Protein AF-A0A8S0H411-F1 (afdb_monomer)

Structure (mmCIF, N/CA/C/O backbone):
data_AF-A0A8S0H411-F1
#
_entry.id   AF-A0A8S0H411-F1
#
loop_
_atom_site.group_PDB
_atom_site.id
_atom_site.type_symbol
_atom_site.label_atom_id
_atom_site.label_alt_id
_atom_site.label_comp_id
_atom_site.label_asym_id
_atom_site.label_entity_id
_atom_site.label_seq_id
_atom_site.pdbx_PDB_ins_code
_atom_site.Cartn_x
_atom_site.Cartn_y
_atom_site.Cartn_z
_atom_site.occupancy
_atom_site.B_iso_or_equiv
_atom_site.auth_seq_id
_atom_site.auth_comp_id
_atom_site.auth_a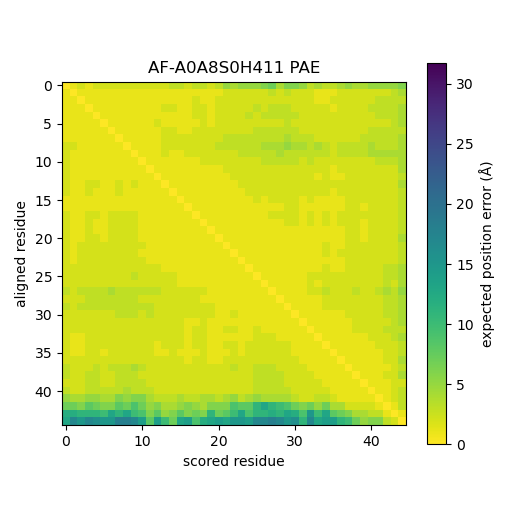sym_id
_atom_site.auth_atom_id
_atom_site.pdbx_PDB_model_num
ATOM 1 N N . MET A 1 1 ? 0.845 6.136 8.762 1.00 95.12 1 MET A N 1
ATOM 2 C CA . MET A 1 1 ? -0.379 6.908 8.448 1.00 95.12 1 MET A CA 1
ATOM 3 C C . MET A 1 1 ? -1.546 5.987 8.133 1.00 95.12 1 MET A C 1
ATOM 5 O O . MET A 1 1 ? -2.491 6.004 8.903 1.00 95.12 1 MET A O 1
ATOM 9 N N . ILE A 1 2 ? -1.454 5.135 7.101 1.00 97.31 2 ILE A N 1
ATOM 10 C CA . ILE A 1 2 ? -2.551 4.228 6.704 1.00 97.31 2 ILE A CA 1
ATOM 11 C C . ILE A 1 2 ? -3.058 3.369 7.879 1.00 97.31 2 ILE A C 1
ATOM 13 O O . ILE A 1 2 ? -4.230 3.460 8.219 1.00 97.31 2 ILE A O 1
ATOM 17 N N . LYS A 1 3 ? -2.174 2.628 8.570 1.00 97.31 3 LYS A N 1
ATOM 18 C CA . LYS A 1 3 ? -2.559 1.787 9.725 1.00 97.31 3 LYS A CA 1
ATOM 19 C C . LYS A 1 3 ? -3.309 2.564 10.819 1.00 97.31 3 LYS A C 1
ATOM 21 O O . LYS A 1 3 ? -4.335 2.102 11.294 1.00 97.31 3 LYS A O 1
ATOM 26 N N . PHE A 1 4 ? -2.839 3.757 11.192 1.00 98.44 4 PHE A N 1
ATOM 27 C CA . PHE A 1 4 ? -3.516 4.576 12.207 1.00 98.44 4 PHE A CA 1
ATOM 28 C C . PHE A 1 4 ? -4.858 5.129 11.717 1.00 98.44 4 PHE A C 1
ATOM 30 O O . PH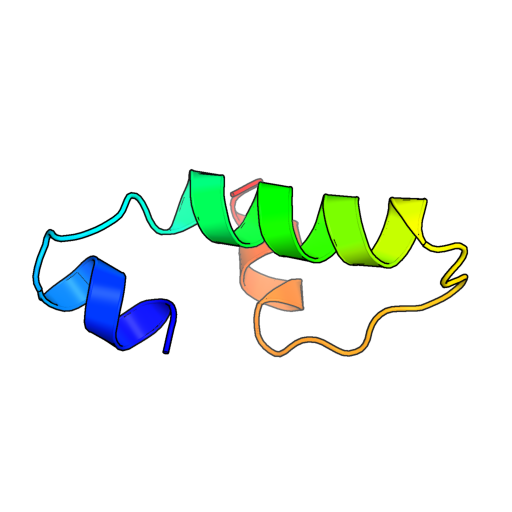E A 1 4 ? -5.815 5.150 12.480 1.00 98.44 4 PHE A O 1
ATOM 37 N N . GLY A 1 5 ? -4.953 5.536 10.446 1.00 98.38 5 GLY A N 1
ATOM 38 C CA . GLY A 1 5 ? -6.220 5.972 9.855 1.00 98.38 5 GLY A CA 1
ATOM 39 C C . GLY A 1 5 ? -7.260 4.851 9.825 1.00 98.38 5 GLY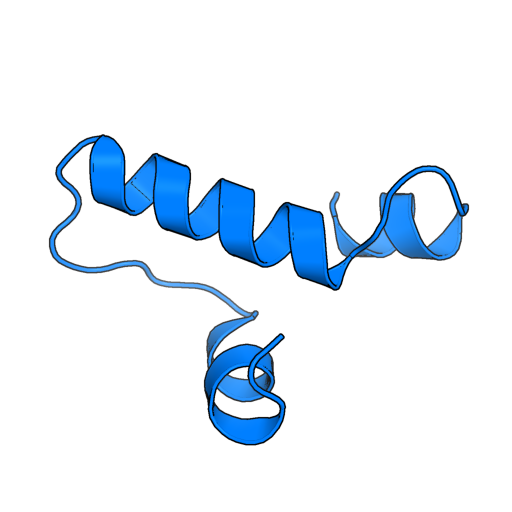 A C 1
ATOM 40 O O . GLY A 1 5 ? -8.426 5.090 10.129 1.00 98.38 5 GLY A O 1
ATOM 41 N N . ALA A 1 6 ? 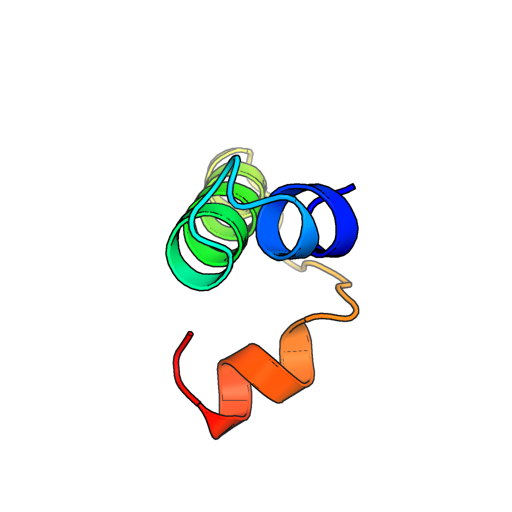-6.827 3.627 9.519 1.00 98.00 6 ALA A N 1
ATOM 42 C CA . ALA A 1 6 ? -7.676 2.443 9.562 1.00 98.00 6 ALA A CA 1
ATOM 43 C C . ALA A 1 6 ? -8.103 2.092 10.995 1.00 98.00 6 ALA A C 1
ATOM 45 O O . ALA A 1 6 ? -9.285 1.880 11.248 1.00 98.00 6 ALA A O 1
ATOM 46 N N . GLN A 1 7 ? -7.170 2.107 11.955 1.00 98.38 7 GLN A N 1
ATOM 47 C CA . GLN A 1 7 ? -7.471 1.879 13.376 1.00 98.38 7 GLN A CA 1
ATOM 48 C C . GLN A 1 7 ? -8.453 2.910 13.947 1.00 98.38 7 GLN A C 1
ATOM 50 O O . GLN A 1 7 ? -9.288 2.565 14.776 1.00 98.38 7 GLN A O 1
ATOM 55 N N . ALA A 1 8 ? -8.381 4.160 13.486 1.00 98.31 8 ALA A N 1
ATOM 56 C CA . ALA A 1 8 ? -9.324 5.214 13.850 1.00 98.31 8 ALA A CA 1
ATOM 57 C C . ALA A 1 8 ? -10.680 5.109 13.121 1.00 98.31 8 ALA A C 1
ATOM 59 O O . ALA A 1 8 ? -11.550 5.948 13.341 1.00 98.31 8 ALA A O 1
ATOM 60 N N . GLY A 1 9 ? -10.862 4.129 12.226 1.00 98.00 9 GLY A N 1
ATOM 61 C CA . GLY A 1 9 ? -12.074 3.959 11.419 1.00 98.00 9 GLY A CA 1
ATOM 62 C C . GLY A 1 9 ? -12.288 5.047 10.362 1.00 98.00 9 GLY A C 1
ATOM 63 O O . GLY A 1 9 ? -13.369 5.141 9.788 1.00 98.00 9 GLY A O 1
ATOM 64 N N . ALA A 1 10 ? -11.280 5.882 10.101 1.00 98.50 10 ALA A N 1
ATOM 65 C CA . ALA A 1 10 ? -11.389 7.012 9.182 1.00 98.50 10 ALA A CA 1
ATOM 66 C C . ALA A 1 10 ? -11.263 6.595 7.708 1.00 98.5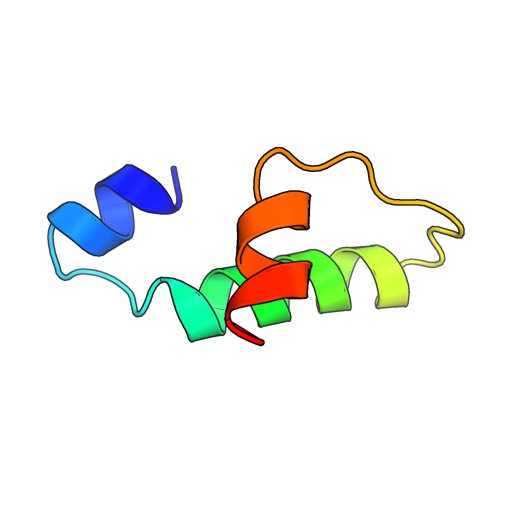0 10 ALA A C 1
ATOM 68 O O . ALA A 1 10 ? -11.721 7.316 6.823 1.00 98.50 10 ALA A O 1
ATOM 69 N N . ILE A 1 11 ? -10.620 5.456 7.438 1.00 98.31 11 ILE A N 1
ATOM 70 C CA . ILE A 1 11 ? -10.389 4.927 6.090 1.00 98.31 11 ILE A CA 1
ATOM 71 C C . ILE A 1 11 ? -10.496 3.401 6.062 1.00 98.31 11 ILE A C 1
ATOM 73 O O . ILE A 1 11 ? -10.231 2.726 7.055 1.00 98.31 11 ILE A O 1
ATOM 77 N N . ASP A 1 12 ? -10.810 2.864 4.886 1.00 97.88 12 ASP A N 1
ATOM 78 C CA . ASP A 1 12 ? -10.672 1.439 4.585 1.00 97.88 12 ASP A CA 1
ATOM 79 C C . ASP A 1 12 ? -9.209 1.130 4.244 1.00 97.88 12 ASP A C 1
ATOM 81 O O . ASP A 1 12 ? -8.668 1.635 3.256 1.00 97.88 12 ASP A O 1
ATOM 85 N N . GLU A 1 13 ? -8.560 0.313 5.075 1.00 97.00 13 GLU A N 1
ATOM 86 C CA . GLU A 1 13 ? -7.135 0.019 4.935 1.00 97.00 13 GLU A CA 1
ATOM 87 C C . GLU A 1 13 ? -6.795 -0.626 3.590 1.00 97.00 13 GLU A C 1
ATOM 89 O O . GLU A 1 13 ? -5.887 -0.168 2.898 1.00 97.00 13 GLU A O 1
ATOM 94 N N . GLN A 1 14 ? -7.528 -1.674 3.213 1.00 95.44 14 GLN A N 1
ATOM 95 C CA . GLN A 1 14 ? -7.218 -2.487 2.039 1.00 95.44 14 GLN A CA 1
ATOM 96 C C . GLN A 1 14 ? -7.364 -1.653 0.766 1.00 95.44 14 GLN A C 1
ATOM 98 O O . GLN A 1 14 ? -6.471 -1.605 -0.084 1.00 95.44 14 GLN A O 1
ATOM 103 N N . ARG A 1 15 ? -8.468 -0.902 0.669 1.00 96.94 15 ARG A N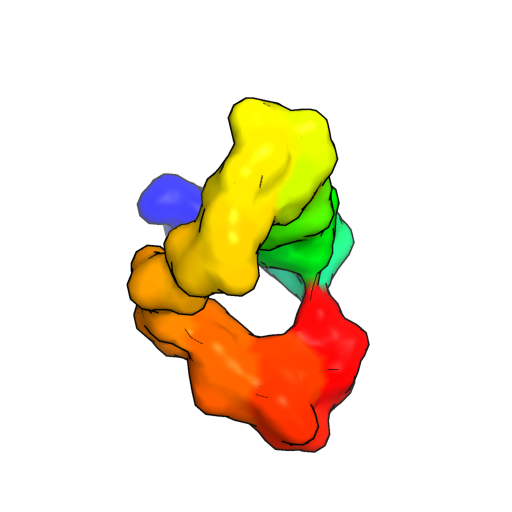 1
ATOM 104 C CA . ARG A 1 15 ? -8.716 -0.019 -0.477 1.00 96.94 15 ARG A CA 1
ATOM 105 C C . ARG A 1 15 ? -7.646 1.061 -0.596 1.00 96.94 15 ARG A C 1
ATOM 107 O O . ARG A 1 15 ? -7.126 1.275 -1.690 1.00 96.94 15 ARG A O 1
ATOM 114 N N . VAL A 1 16 ? -7.272 1.699 0.515 1.00 97.94 16 VAL A N 1
ATOM 115 C CA . VAL A 1 16 ? -6.260 2.765 0.501 1.00 97.94 16 VAL A CA 1
ATOM 116 C C . VAL A 1 16 ? -4.867 2.225 0.181 1.00 97.94 16 VAL A C 1
ATOM 118 O O . VAL A 1 16 ? -4.139 2.872 -0.573 1.00 97.94 16 VAL A O 1
ATOM 121 N N . VAL A 1 17 ? -4.480 1.050 0.690 1.00 97.81 17 VAL A N 1
ATOM 122 C CA . VAL A 1 17 ? -3.193 0.422 0.340 1.00 97.81 17 VAL A CA 1
ATOM 123 C C . VAL A 1 17 ? -3.121 0.157 -1.165 1.00 97.81 17 VAL A C 1
ATOM 125 O O . VAL A 1 17 ? -2.157 0.589 -1.805 1.00 97.81 17 VAL A O 1
ATOM 128 N N . ARG A 1 18 ? -4.151 -0.467 -1.756 1.00 96.50 18 ARG A N 1
ATOM 129 C CA . ARG A 1 18 ? -4.199 -0.719 -3.207 1.00 96.50 18 ARG A CA 1
ATOM 130 C C . ARG A 1 18 ? -4.163 0.556 -4.029 1.00 96.50 18 ARG A C 1
ATOM 132 O O . ARG A 1 18 ? -3.392 0.639 -4.983 1.00 96.50 18 ARG A O 1
ATOM 139 N N . GLU A 1 19 ? -4.947 1.561 -3.659 1.00 98.12 19 GLU A N 1
ATOM 140 C CA . GLU A 1 19 ? -4.966 2.831 -4.382 1.00 98.12 19 GLU A CA 1
ATOM 141 C C . GLU A 1 19 ? -3.632 3.577 -4.278 1.00 98.12 19 GLU A C 1
ATOM 143 O O . GLU A 1 19 ? -3.155 4.134 -5.270 1.00 98.12 19 GLU A O 1
ATOM 148 N N . THR A 1 20 ? -2.987 3.545 -3.111 1.00 98.19 20 THR A N 1
ATOM 149 C CA . THR A 1 20 ? -1.676 4.172 -2.897 1.00 98.19 20 THR A CA 1
ATOM 150 C C . THR A 1 20 ? -0.614 3.509 -3.770 1.00 98.19 20 THR A C 1
ATOM 152 O O . THR A 1 20 ? 0.076 4.188 -4.530 1.00 98.19 20 THR A O 1
ATOM 155 N N . LEU A 1 21 ? -0.502 2.179 -3.713 1.00 97.81 21 LEU A N 1
ATOM 156 C CA . LEU A 1 21 ? 0.486 1.438 -4.501 1.00 97.81 21 LEU A CA 1
ATOM 157 C C . LEU A 1 21 ? 0.197 1.537 -6.003 1.00 97.81 21 LEU A C 1
ATOM 159 O O . LEU A 1 21 ? 1.115 1.761 -6.792 1.00 97.81 21 LEU A O 1
ATOM 163 N N . GLY A 1 22 ? -1.076 1.466 -6.398 1.00 97.81 22 GLY A N 1
ATOM 164 C CA . GLY A 1 22 ? -1.509 1.682 -7.776 1.00 97.81 22 GLY A CA 1
ATOM 165 C C . GLY A 1 22 ? -1.187 3.090 -8.277 1.00 97.81 22 GLY A C 1
ATOM 166 O O . GLY A 1 22 ? -0.747 3.255 -9.412 1.00 97.81 22 GLY A O 1
ATOM 167 N N . SER A 1 23 ? -1.327 4.108 -7.426 1.00 98.69 23 SER A N 1
ATOM 168 C CA . SER A 1 23 ? -0.974 5.491 -7.760 1.00 98.69 23 SER A CA 1
ATOM 169 C C . SER A 1 23 ? 0.530 5.680 -7.948 1.00 98.69 23 SER A C 1
ATOM 171 O O . SER A 1 23 ? 0.937 6.360 -8.889 1.00 98.69 23 SER A O 1
ATOM 173 N N . ILE A 1 24 ? 1.357 5.036 -7.118 1.00 98.69 24 ILE A N 1
ATOM 174 C CA . ILE A 1 24 ? 2.817 5.031 -7.292 1.00 98.69 24 ILE A CA 1
ATOM 175 C C . ILE A 1 24 ? 3.192 4.318 -8.599 1.00 98.69 24 ILE A C 1
ATOM 177 O O . ILE A 1 24 ? 3.987 4.844 -9.378 1.00 98.69 24 ILE A O 1
ATOM 181 N N . LYS A 1 25 ? 2.581 3.161 -8.897 1.00 98.44 25 LYS A N 1
ATOM 182 C CA . LYS A 1 25 ? 2.817 2.454 -10.166 1.00 98.44 25 LYS A CA 1
ATOM 183 C C . LYS A 1 25 ? 2.403 3.303 -11.370 1.00 98.44 25 LYS A C 1
ATOM 185 O O . LYS A 1 25 ? 3.151 3.393 -12.338 1.00 98.44 25 LYS A O 1
ATOM 190 N N . ARG A 1 26 ? 1.249 3.974 -11.295 1.00 98.69 26 ARG A N 1
ATOM 191 C CA . ARG A 1 26 ? 0.752 4.894 -12.331 1.00 98.69 26 ARG A CA 1
ATOM 192 C C . ARG A 1 26 ? 1.70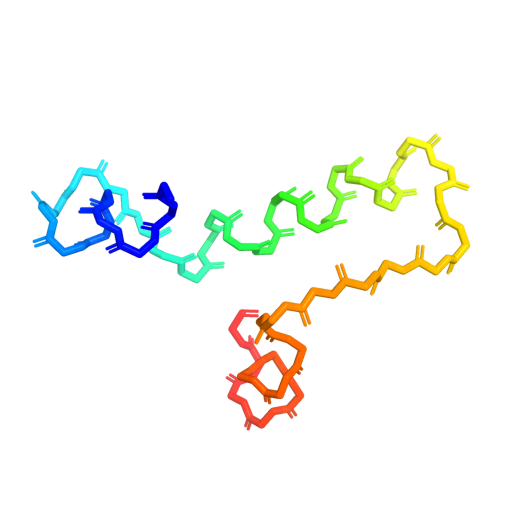8 6.058 -12.587 1.00 98.69 26 ARG A C 1
ATOM 194 O O . ARG A 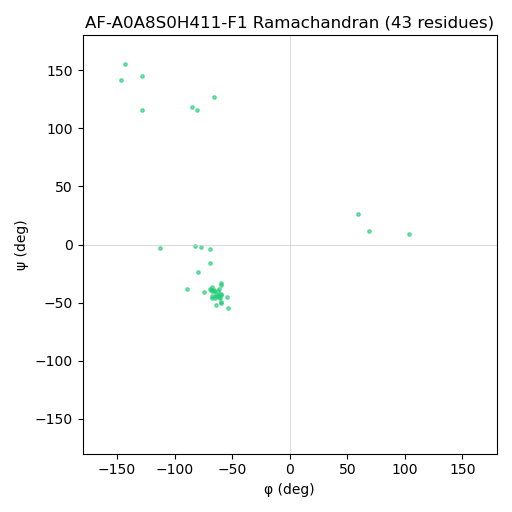1 26 ? 1.805 6.504 -13.723 1.00 98.69 26 ARG A O 1
ATOM 201 N N . ALA A 1 27 ? 2.426 6.527 -11.568 1.00 98.69 27 ALA A N 1
ATOM 202 C CA . ALA A 1 27 ? 3.446 7.562 -11.724 1.00 98.69 27 ALA A CA 1
ATOM 203 C C . ALA A 1 27 ? 4.699 7.086 -12.492 1.00 98.69 27 ALA A C 1
ATOM 205 O O . ALA A 1 27 ? 5.581 7.894 -12.765 1.00 98.69 27 ALA A O 1
ATOM 206 N N . GLY A 1 28 ? 4.775 5.801 -12.859 1.00 98.56 28 GLY A N 1
ATOM 207 C CA . GLY A 1 28 ? 5.849 5.231 -13.673 1.00 98.56 28 GLY A CA 1
ATOM 208 C C . GLY A 1 28 ? 6.876 4.421 -12.886 1.00 98.56 28 GLY A C 1
ATOM 209 O O . GLY A 1 28 ? 7.893 4.040 -13.449 1.00 98.56 28 GLY A O 1
ATOM 210 N N . ALA A 1 29 ? 6.642 4.137 -11.601 1.00 98.69 29 ALA A N 1
ATOM 211 C CA . ALA A 1 29 ? 7.576 3.335 -10.815 1.00 98.69 29 ALA A CA 1
ATOM 212 C C . ALA A 1 29 ? 7.646 1.886 -11.332 1.00 98.69 29 ALA A C 1
ATOM 214 O O . ALA A 1 29 ? 6.628 1.194 -11.419 1.00 98.69 29 ALA A O 1
ATOM 215 N N . ASP A 1 30 ? 8.843 1.385 -11.627 1.00 98.62 30 ASP A N 1
ATOM 216 C CA . ASP A 1 30 ? 9.032 -0.022 -11.998 1.00 98.62 30 ASP A CA 1
ATOM 217 C C . ASP A 1 30 ? 8.928 -0.955 -10.789 1.00 98.62 30 ASP A C 1
ATOM 219 O O . ASP A 1 30 ? 8.270 -1.993 -10.873 1.00 98.62 30 ASP A O 1
ATOM 223 N N . LEU A 1 31 ? 9.497 -0.537 -9.653 1.00 98.25 31 LEU A N 1
ATOM 224 C CA . LEU A 1 31 ? 9.501 -1.262 -8.383 1.00 98.25 31 LEU A CA 1
ATOM 225 C C . LEU A 1 31 ? 9.013 -0.370 -7.237 1.00 98.25 31 LEU A C 1
ATOM 227 O O . LEU A 1 31 ? 9.293 0.828 -7.204 1.00 98.25 31 LEU A O 1
ATOM 231 N N . ILE A 1 32 ? 8.307 -0.972 -6.274 1.00 98.31 32 ILE A N 1
ATOM 232 C CA . ILE A 1 32 ? 7.807 -0.293 -5.073 1.00 98.31 32 ILE A CA 1
ATOM 233 C C . ILE A 1 32 ? 8.234 -1.093 -3.843 1.00 98.31 32 ILE A C 1
ATOM 235 O O . ILE A 1 32 ? 7.782 -2.219 -3.640 1.00 98.31 32 ILE A O 1
ATOM 239 N N . PHE A 1 33 ? 9.074 -0.498 -2.998 1.00 98.19 33 PHE A N 1
ATOM 240 C CA . PHE A 1 33 ? 9.414 -1.062 -1.694 1.00 98.19 33 PHE A CA 1
ATOM 241 C C . PHE A 1 33 ? 8.358 -0.646 -0.673 1.00 98.19 33 PHE A C 1
ATOM 243 O O . PHE A 1 33 ? 8.150 0.540 -0.427 1.00 98.19 33 PHE A O 1
ATOM 250 N N . THR A 1 34 ? 7.664 -1.622 -0.092 1.00 97.94 34 THR A N 1
ATOM 251 C CA . THR A 1 34 ? 6.561 -1.369 0.837 1.00 97.94 34 THR A CA 1
ATOM 252 C C . THR A 1 34 ? 6.493 -2.435 1.919 1.00 97.94 34 THR A C 1
ATOM 254 O O . THR A 1 34 ? 6.661 -3.624 1.651 1.00 97.94 34 THR A O 1
ATOM 257 N N . TYR A 1 35 ? 6.185 -2.014 3.145 1.00 97.94 35 TYR A N 1
ATOM 258 C CA . TYR A 1 35 ? 5.938 -2.929 4.262 1.00 97.94 35 TYR A CA 1
ATOM 259 C C . TYR A 1 35 ? 4.638 -3.725 4.105 1.00 97.94 35 TYR A C 1
ATOM 261 O O . TYR A 1 35 ? 4.470 -4.748 4.754 1.00 97.94 35 TYR A O 1
ATOM 269 N N . PHE A 1 36 ? 3.742 -3.296 3.213 1.00 97.06 36 PHE A N 1
ATOM 270 C CA . PHE A 1 36 ? 2.486 -3.993 2.929 1.00 97.06 36 PHE A CA 1
ATOM 271 C C . PHE A 1 36 ? 2.645 -5.150 1.934 1.00 97.06 36 PHE A C 1
ATOM 273 O O . PHE A 1 36 ? 1.665 -5.811 1.617 1.00 97.06 36 PHE A O 1
ATOM 280 N N . ALA A 1 37 ? 3.854 -5.403 1.416 1.00 97.25 37 ALA A N 1
ATOM 281 C CA . ALA A 1 37 ? 4.071 -6.359 0.329 1.00 97.25 37 ALA A CA 1
ATOM 282 C C . ALA A 1 37 ? 3.626 -7.786 0.684 1.00 97.25 37 ALA A C 1
ATOM 284 O O . ALA A 1 37 ? 2.984 -8.448 -0.127 1.00 97.25 37 ALA A O 1
ATOM 285 N N . MET A 1 38 ? 3.946 -8.250 1.896 1.00 96.69 38 MET A N 1
ATOM 286 C CA . MET A 1 38 ? 3.574 -9.592 2.347 1.00 96.69 38 MET A CA 1
ATOM 287 C C . MET A 1 38 ? 2.060 -9.726 2.525 1.00 96.69 38 MET A C 1
ATOM 289 O O . MET A 1 38 ? 1.479 -10.698 2.049 1.00 96.69 38 MET A O 1
ATOM 293 N N . ASP A 1 39 ? 1.420 -8.726 3.134 1.00 94.44 39 ASP A N 1
ATOM 294 C CA . ASP A 1 39 ? -0.033 -8.706 3.315 1.00 94.44 39 ASP A CA 1
ATOM 295 C C . ASP A 1 39 ? -0.752 -8.753 1.954 1.00 94.44 39 ASP A C 1
ATOM 297 O O . ASP A 1 39 ? -1.695 -9.522 1.766 1.00 94.44 39 ASP A O 1
ATOM 301 N N . LEU A 1 40 ? -0.255 -7.996 0.971 1.00 94.69 40 LEU A N 1
ATOM 302 C CA . LEU A 1 40 ? -0.782 -7.980 -0.396 1.00 94.69 40 LEU A CA 1
ATOM 303 C C . LEU A 1 40 ? -0.627 -9.328 -1.102 1.00 94.69 40 LEU A C 1
ATOM 305 O O . LEU A 1 40 ? -1.554 -9.786 -1.768 1.00 94.69 40 LEU A O 1
ATOM 309 N N . ALA A 1 41 ? 0.528 -9.975 -0.938 1.00 95.75 41 ALA A N 1
ATOM 310 C CA . ALA A 1 41 ? 0.808 -11.271 -1.544 1.00 9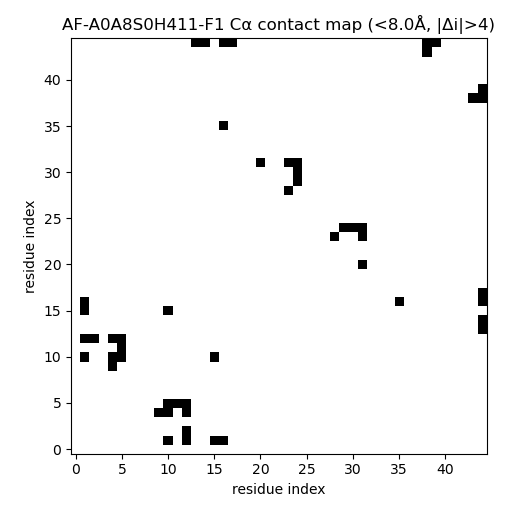5.75 41 ALA A CA 1
ATOM 311 C C . ALA A 1 41 ? -0.050 -12.401 -0.951 1.00 95.75 41 ALA A C 1
ATOM 313 O O . ALA A 1 41 ? -0.450 -13.304 -1.681 1.00 95.75 41 ALA A O 1
ATOM 314 N N . LEU A 1 42 ? -0.327 -12.364 0.356 1.00 94.56 42 LEU A N 1
ATOM 315 C CA . LEU A 1 42 ? -1.029 -13.443 1.057 1.00 94.56 42 LEU A CA 1
ATOM 316 C C . LEU A 1 42 ? -2.550 -13.279 1.065 1.00 94.56 42 LEU A C 1
ATOM 318 O O . LEU A 1 42 ? -3.269 -14.268 0.955 1.00 94.56 42 LEU A O 1
ATOM 322 N N . ALA A 1 43 ? -3.043 -12.051 1.217 1.00 87.19 43 ALA A N 1
ATOM 323 C CA . ALA A 1 43 ? -4.463 -11.783 1.428 1.00 87.19 43 ALA A CA 1
ATOM 324 C C . ALA A 1 43 ? -5.130 -11.045 0.257 1.00 87.19 43 ALA A C 1
ATOM 326 O O . ALA A 1 43 ? -6.341 -10.832 0.288 1.00 87.19 43 ALA A O 1
ATOM 327 N N . GLY A 1 44 ? -4.373 -10.662 -0.781 1.00 79.94 44 GLY A N 1
ATOM 328 C CA . GLY A 1 44 ? -4.912 -9.961 -1.952 1.00 79.94 44 GLY A CA 1
ATOM 329 C C . GLY A 1 44 ? -5.583 -8.630 -1.603 1.00 79.94 44 GLY A C 1
ATOM 330 O O . GLY A 1 44 ? -6.516 -8.205 -2.298 1.00 79.94 44 GLY A O 1
ATOM 331 N N . ILE A 1 45 ? -5.157 -8.025 -0.490 1.00 64.25 45 ILE A N 1
ATOM 332 C CA . ILE A 1 45 ? -5.703 -6.770 0.026 1.00 64.25 45 ILE A CA 1
ATOM 333 C C . ILE A 1 45 ? -5.399 -5.575 -0.849 1.00 64.25 45 ILE A C 1
ATOM 335 O O . ILE A 1 45 ? -4.472 -5.623 -1.685 1.00 64.25 45 ILE A O 1
#

Solvent-accessible surface area (backbone atoms only — not comparable to full-atom values): 2787 Å² total; per-residue (Å²): 107,63,70,59,37,30,75,70,67,77,45,62,51,47,62,49,53,43,51,51,55,50,50,49,42,73,75,65,48,91,74,82,92,58,92,57,52,64,56,35,74,76,66,71,72

pLDDT: mean 96.2, std 5.78, range [64.25, 98.69]

Sequence (45 aa):
MIKFGAQAGAIDEQRVVRETLGSIKRAGADLIFTYFAMDLALAGI

Secondary structure (DSSP, 8-state):
-HHHHHHTTSS-HHHHHHHHHHHHHHTT-S----TTHHHHHHH--

Nearest PDB structures (foldseek):
  1i8j-assembly1_A  TM=9.909E-01  e=5.940E-03  Escherichia coli

Mean predicted aligned error: 2.27 Å

Radius of gyration: 10.95 Å; Cα contacts (8 Å, |Δi|>4): 26; chains: 1; bounding box: 22×21×28 Å

Foldseek 3Di:
DLVVCVVVVNDDSLVCVVVVVVVVVVVPDPDDDDPCVVVCVPVVD